Protein AF-A0A1H0D214-F1 (afdb_monomer_lite)

Organism: Allokutzneria albata (NCBI:txid211114)

pLDDT: mean 70.91, std 11.01, range [41.31, 87.25]

Secondary struc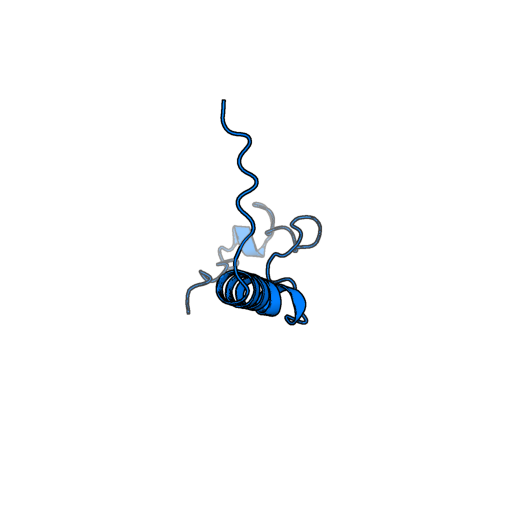ture (DSSP, 8-state):
-----PPPPHHHHHHHHHHHHHHHH-SS-SS--GGGSPPPPPTTSHHHHTT---PPPS--

Foldseek 3Di:
DDDPPDPDDPVVVVVVCVVCVVCVPDPAHPPDDVVPPPDQDDCPPPCNVVVVPPPPDPPD

Sequence (60 aa):
MQRGSDKHGPRQDEQLQHELEGTLRANRPTHAHEWRDPEPPADDDPEVLRGTDVRPDPGQ

Radius of gyration: 21.24 Å; chains: 1; bounding box: 26×33×59 Å

Structure (mmCIF, N/CA/C/O backbone):
data_AF-A0A1H0D214-F1
#
_entry.id   AF-A0A1H0D214-F1
#
loop_
_atom_site.group_PDB
_atom_site.id
_atom_site.type_symbol
_atom_site.label_atom_id
_atom_site.label_alt_id
_atom_site.label_comp_id
_atom_site.label_asym_id
_atom_site.label_entity_id
_atom_site.label_seq_id
_atom_site.pdbx_PDB_ins_code
_atom_site.Cartn_x
_atom_site.Cartn_y
_atom_site.Cartn_z
_atom_site.occupancy
_atom_site.B_iso_or_equiv
_atom_site.auth_seq_id
_atom_site.auth_comp_id
_atom_site.auth_asym_id
_atom_site.auth_atom_id
_atom_site.pdbx_PDB_model_num
ATOM 1 N N . MET A 1 1 ? -7.753 12.148 23.200 1.00 64.69 1 MET A N 1
ATOM 2 C CA . MET A 1 1 ? -7.514 11.300 22.012 1.00 64.69 1 MET A CA 1
ATOM 3 C C . MET A 1 1 ? -7.839 9.862 22.396 1.00 64.69 1 MET A C 1
ATOM 5 O O . MET A 1 1 ? -7.121 9.305 23.218 1.00 64.69 1 MET A O 1
ATOM 9 N N . GLN A 1 2 ? -8.942 9.298 21.893 1.00 70.81 2 GLN A N 1
ATOM 10 C CA . GLN A 1 2 ? -9.291 7.887 22.102 1.00 70.81 2 GLN A CA 1
ATOM 11 C C . GLN A 1 2 ? -8.395 7.038 21.188 1.00 70.81 2 GLN A C 1
ATOM 13 O O . GLN A 1 2 ? -8.360 7.269 19.982 1.00 70.81 2 GLN A O 1
ATOM 18 N N . ARG A 1 3 ? -7.626 6.099 21.750 1.00 68.50 3 ARG A N 1
ATOM 19 C CA . ARG A 1 3 ? -6.879 5.111 20.957 1.00 68.50 3 ARG A CA 1
ATOM 20 C C . ARG A 1 3 ? -7.887 4.045 20.524 1.00 68.50 3 ARG A C 1
ATOM 22 O O . ARG A 1 3 ? -8.433 3.375 21.390 1.00 68.50 3 ARG A O 1
ATOM 29 N N . GLY A 1 4 ? -8.178 3.957 19.226 1.00 61.84 4 GLY A N 1
ATOM 30 C CA . GLY A 1 4 ? -9.209 3.090 18.636 1.00 61.84 4 GLY A CA 1
ATOM 31 C C . GLY A 1 4 ? -8.903 1.597 18.747 1.00 61.84 4 GLY A C 1
ATOM 32 O O . GLY A 1 4 ? -8.603 0.950 17.753 1.00 61.84 4 GLY A O 1
ATOM 33 N N . SER A 1 5 ? -8.948 1.060 19.963 1.00 63.88 5 SER A N 1
ATOM 34 C CA . SER A 1 5 ? -8.951 -0.376 20.229 1.00 63.88 5 SER A CA 1
ATOM 35 C C . SER A 1 5 ? -10.313 -0.742 20.804 1.00 63.88 5 SER A C 1
ATOM 37 O O . SER A 1 5 ? -10.448 -1.039 21.990 1.00 63.88 5 SER A O 1
ATOM 39 N N . ASP A 1 6 ? -11.340 -0.648 19.963 1.00 70.56 6 ASP A N 1
ATOM 40 C CA . ASP A 1 6 ? -12.618 -1.289 20.241 1.00 70.56 6 ASP A CA 1
ATOM 41 C C . ASP A 1 6 ? -12.449 -2.776 19.924 1.00 70.56 6 ASP A C 1
ATOM 43 O O . ASP A 1 6 ? -12.110 -3.155 18.803 1.00 70.56 6 ASP A O 1
ATOM 47 N N . LYS A 1 7 ? -12.602 -3.635 20.938 1.00 74.44 7 LYS A N 1
ATOM 48 C CA . LYS A 1 7 ? -12.595 -5.085 20.731 1.00 74.44 7 LYS A CA 1
ATOM 49 C C . LYS A 1 7 ? -13.833 -5.451 19.920 1.00 74.44 7 LYS A C 1
ATOM 51 O O . LYS A 1 7 ? -14.953 -5.164 20.339 1.00 74.44 7 LYS A O 1
ATOM 56 N N . HIS A 1 8 ? -13.616 -6.079 18.773 1.00 74.56 8 HIS A N 1
ATOM 57 C CA . HIS A 1 8 ? -14.686 -6.638 17.966 1.00 74.56 8 HIS A CA 1
ATOM 58 C C . HIS A 1 8 ? -15.376 -7.767 18.740 1.00 74.56 8 HIS A C 1
ATOM 60 O O . HIS A 1 8 ? -14.750 -8.503 19.505 1.00 74.56 8 HIS A O 1
ATOM 66 N N . GLY A 1 9 ? -16.703 -7.822 18.637 1.00 81.94 9 GLY A N 1
ATOM 67 C CA . GLY A 1 9 ? -17.478 -8.920 19.206 1.00 81.94 9 GLY A CA 1
ATOM 68 C C . GLY A 1 9 ? -17.372 -10.172 18.327 1.00 81.94 9 GLY A C 1
ATOM 69 O O . GLY A 1 9 ? -17.066 -10.050 17.142 1.00 81.94 9 GLY A O 1
ATOM 70 N N . PRO A 1 10 ? -17.737 -11.361 18.839 1.00 81.38 10 PRO A N 1
ATOM 71 C CA . PRO A 1 10 ? -17.573 -12.632 18.122 1.00 81.38 10 PRO A CA 1
ATOM 72 C C . PRO A 1 10 ? -18.236 -12.656 16.736 1.00 81.38 10 PRO A C 1
ATOM 74 O O . PRO A 1 10 ? -17.682 -13.209 15.798 1.00 81.38 10 PRO A O 1
ATOM 77 N N . ARG A 1 11 ? -19.381 -11.979 16.564 1.00 84.62 11 ARG A N 1
ATOM 78 C CA . ARG A 1 11 ? -20.053 -11.859 15.254 1.00 84.62 11 ARG A CA 1
ATOM 79 C C . ARG A 1 11 ? -19.252 -11.058 14.229 1.00 84.62 11 ARG A C 1
ATOM 81 O O . ARG A 1 11 ? -19.312 -11.337 13.039 1.00 84.62 11 ARG A O 1
ATOM 88 N N . GLN A 1 12 ? -18.551 -10.027 14.688 1.00 84.19 12 GLN A N 1
ATOM 89 C CA . GLN A 1 12 ? -17.723 -9.196 13.823 1.00 84.19 12 GLN A CA 1
ATOM 90 C C . GLN A 1 12 ? -16.436 -9.940 13.452 1.00 84.19 12 GLN A C 1
ATOM 92 O O . GLN A 1 12 ? -15.993 -9.853 12.313 1.00 84.19 12 GLN A O 1
ATOM 97 N N . ASP A 1 13 ? -15.900 -10.741 14.371 1.00 84.00 13 ASP A N 1
ATOM 98 C CA . ASP A 1 13 ? -14.768 -11.623 14.086 1.00 84.00 13 ASP A CA 1
ATOM 99 C C . ASP A 1 13 ? -15.129 -12.710 13.059 1.00 84.00 13 ASP A C 1
ATOM 101 O O . ASP A 1 13 ? -14.346 -12.983 12.153 1.00 84.00 13 ASP A O 1
ATOM 105 N N . GLU A 1 14 ? -16.329 -13.294 13.147 1.00 85.19 14 GLU A N 1
ATOM 106 C CA . GLU A 1 14 ? -16.848 -14.252 12.156 1.00 85.19 14 GLU A CA 1
ATOM 107 C C . GLU A 1 14 ? -17.000 -13.620 10.765 1.00 85.19 14 GLU A C 1
ATOM 109 O O . GLU A 1 14 ? -16.635 -14.229 9.759 1.00 85.19 14 GLU A O 1
ATOM 114 N N . GLN A 1 15 ? -17.486 -12.378 10.699 1.00 85.62 15 GLN A N 1
ATOM 115 C CA . GLN A 1 15 ? -17.593 -11.635 9.444 1.00 85.62 15 GLN A CA 1
ATOM 116 C C . GLN A 1 15 ? -16.214 -11.371 8.819 1.00 85.62 15 GLN A C 1
ATOM 118 O O . GLN A 1 15 ? -16.010 -11.651 7.640 1.00 85.62 15 GLN A O 1
ATOM 123 N N . LEU A 1 16 ? -15.252 -10.896 9.615 1.00 87.25 16 LEU A N 1
ATOM 124 C CA . LEU A 1 16 ? -13.873 -10.667 9.168 1.00 87.25 16 LEU A CA 1
ATOM 125 C C . LEU A 1 16 ? -13.199 -11.966 8.712 1.00 87.25 16 LEU A C 1
ATOM 127 O O . LEU A 1 16 ? -12.454 -11.986 7.734 1.00 87.25 16 LEU A O 1
ATOM 131 N N . GLN A 1 17 ? -13.477 -13.070 9.404 1.00 83.75 17 GLN A N 1
ATOM 132 C CA . GLN A 1 17 ? -12.991 -14.385 9.012 1.00 83.75 17 GLN A CA 1
ATOM 133 C C . GLN A 1 17 ? -13.540 -14.796 7.642 1.00 83.75 17 GLN A C 1
ATOM 135 O O . GLN A 1 17 ? -12.777 -15.291 6.817 1.00 83.75 17 GLN A O 1
ATOM 140 N N . HIS A 1 18 ? -14.825 -14.556 7.378 1.00 84.38 18 HIS A N 1
ATOM 141 C CA . HIS A 1 18 ? -15.454 -14.876 6.099 1.00 84.38 18 HIS A CA 1
ATOM 142 C C . HIS A 1 18 ? -14.897 -14.043 4.933 1.00 84.38 18 HIS A C 1
ATOM 144 O O . HIS A 1 18 ? -14.633 -14.584 3.860 1.00 84.38 18 HIS A O 1
ATOM 150 N N . GLU A 1 19 ? -14.650 -12.747 5.150 1.00 82.00 19 GLU A N 1
ATOM 151 C CA . GLU A 1 19 ? -14.014 -11.862 4.159 1.00 82.00 19 GLU A CA 1
ATOM 152 C C . GLU A 1 19 ? -12.626 -12.373 3.741 1.00 82.00 19 GLU A C 1
ATOM 154 O O . GLU A 1 19 ? -12.253 -12.327 2.567 1.00 82.00 19 GLU A O 1
ATOM 159 N N . LEU A 1 2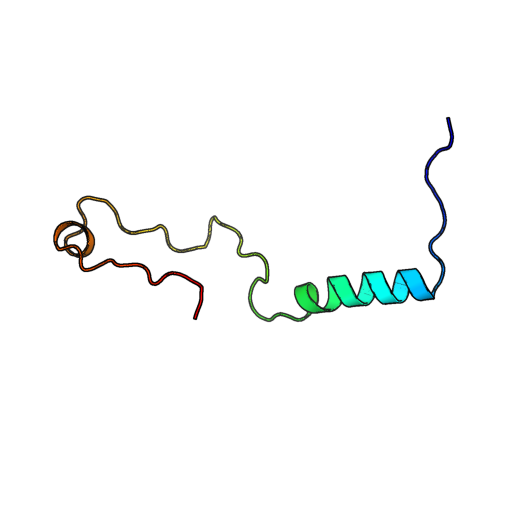0 ? -11.872 -12.914 4.696 1.00 82.62 20 LEU A N 1
ATOM 160 C CA . LEU A 1 20 ? -10.541 -13.463 4.455 1.00 82.62 20 LEU A CA 1
ATOM 161 C C . LEU A 1 20 ? -10.572 -14.913 3.950 1.00 82.62 20 LEU A C 1
ATOM 163 O O . LEU A 1 20 ? -9.634 -15.354 3.292 1.00 82.62 20 LEU A O 1
ATOM 167 N N . GLU A 1 21 ? -11.635 -15.671 4.206 1.00 79.38 21 GLU A N 1
ATOM 168 C CA . GLU A 1 21 ? -11.720 -17.083 3.822 1.00 79.38 21 GLU A CA 1
ATOM 169 C C . GLU A 1 21 ? -11.614 -17.275 2.301 1.00 79.38 21 GLU A C 1
ATOM 171 O O . GLU A 1 21 ? -10.941 -18.199 1.844 1.00 79.38 21 GLU A O 1
ATOM 176 N N . GLY A 1 22 ? -12.218 -16.386 1.506 1.00 70.94 22 GLY A N 1
ATOM 177 C CA . GLY A 1 22 ? -12.182 -16.456 0.041 1.00 70.94 22 GLY A CA 1
ATOM 178 C C . GLY A 1 22 ? -10.788 -16.232 -0.551 1.00 70.94 22 GLY A C 1
ATOM 179 O O . GLY A 1 22 ? -10.397 -16.925 -1.491 1.00 70.94 22 GLY A O 1
ATOM 180 N N . THR A 1 23 ? -10.011 -15.313 0.024 1.00 73.00 23 THR A N 1
ATOM 181 C CA . T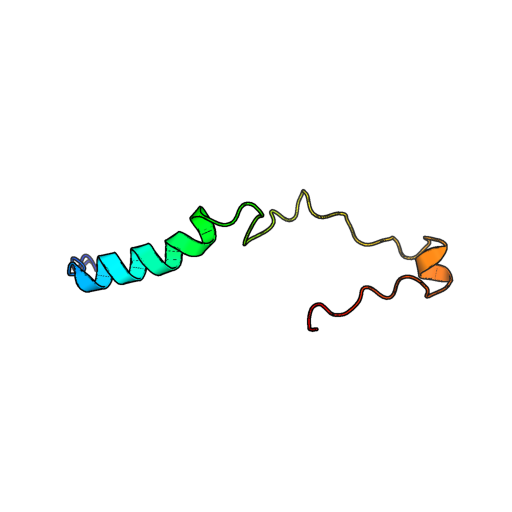HR A 1 23 ? -8.627 -15.054 -0.401 1.00 73.00 23 THR A CA 1
ATOM 182 C C . THR A 1 23 ? -7.682 -16.161 0.065 1.00 73.00 23 THR A C 1
ATOM 184 O O . THR A 1 23 ? -6.779 -16.548 -0.673 1.00 73.00 23 THR A O 1
ATOM 187 N N . LEU A 1 24 ? -7.938 -16.735 1.247 1.00 74.00 24 LEU A N 1
ATOM 188 C CA . LEU A 1 24 ? -7.165 -17.837 1.824 1.00 74.00 24 LEU A CA 1
ATOM 189 C C . LEU A 1 24 ? -7.460 -19.201 1.178 1.00 74.00 24 LEU A C 1
ATOM 191 O O . LEU A 1 24 ? -6.588 -20.069 1.179 1.00 74.00 24 LEU A O 1
ATOM 195 N N . ARG A 1 25 ? -8.669 -19.418 0.638 1.00 73.00 25 ARG A N 1
ATOM 196 C CA . ARG A 1 25 ? -9.067 -20.689 0.000 1.00 73.00 25 ARG A CA 1
ATOM 197 C C . ARG A 1 25 ? -8.897 -20.732 -1.516 1.00 73.00 25 ARG A C 1
ATOM 199 O O . ARG A 1 25 ? -8.954 -21.824 -2.085 1.00 73.00 25 ARG A O 1
ATOM 206 N N . ALA A 1 26 ? -8.713 -19.606 -2.199 1.00 70.38 26 ALA A N 1
ATOM 207 C CA . ALA A 1 26 ? -8.515 -19.623 -3.642 1.00 70.38 26 ALA A CA 1
ATOM 208 C C . ALA A 1 26 ? -7.147 -20.234 -4.007 1.00 70.38 26 ALA A C 1
ATOM 210 O O . ALA A 1 26 ? -6.096 -19.699 -3.676 1.00 70.38 26 ALA A O 1
ATOM 211 N N . ASN A 1 27 ? -7.159 -21.339 -4.762 1.00 58.25 27 ASN A N 1
ATOM 212 C CA . ASN A 1 27 ? -5.956 -21.988 -5.321 1.00 58.25 27 ASN A CA 1
ATOM 213 C C . ASN A 1 27 ? -5.244 -21.162 -6.419 1.00 58.25 27 ASN A C 1
ATOM 215 O O . ASN A 1 27 ? -4.247 -21.607 -6.984 1.00 58.25 27 ASN A O 1
ATOM 219 N N . ARG A 1 28 ? -5.762 -19.977 -6.758 1.00 59.25 28 ARG A N 1
ATOM 220 C CA . ARG A 1 28 ? -5.125 -18.981 -7.628 1.00 59.25 28 ARG A CA 1
ATOM 22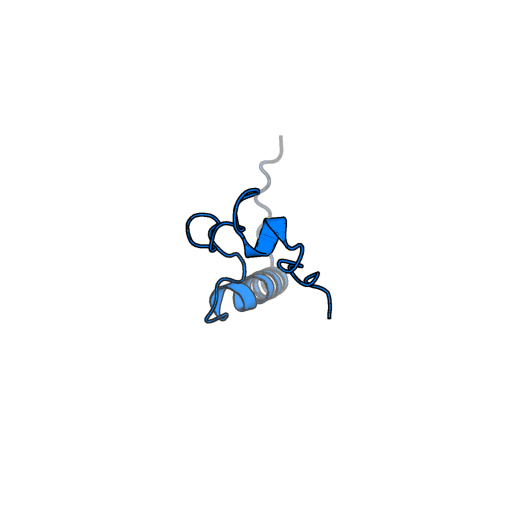1 C C . ARG A 1 28 ? -5.140 -17.654 -6.889 1.00 59.25 28 ARG A C 1
ATOM 223 O O . ARG A 1 28 ? -6.031 -17.469 -6.056 1.00 59.25 28 ARG A O 1
ATOM 230 N N . PRO A 1 29 ? -4.228 -16.722 -7.193 1.00 55.88 29 PRO A N 1
ATOM 231 C CA . PRO A 1 29 ? -4.257 -15.464 -6.489 1.00 55.88 29 PRO A CA 1
ATOM 232 C C . PRO A 1 29 ? -5.614 -14.793 -6.737 1.00 55.88 29 PRO A C 1
ATOM 234 O O . PRO A 1 29 ? -5.974 -14.502 -7.875 1.00 55.88 29 PRO A O 1
ATOM 237 N N . THR A 1 30 ? -6.365 -14.517 -5.670 1.00 60.09 30 THR A N 1
ATOM 238 C CA . THR A 1 30 ? -7.476 -13.547 -5.719 1.00 60.09 30 THR A CA 1
ATOM 239 C C . THR A 1 30 ? -6.967 -12.128 -5.992 1.00 60.09 30 THR A C 1
ATOM 241 O O . THR A 1 30 ? -7.749 -11.193 -6.095 1.00 60.09 30 THR A O 1
ATOM 244 N N . HIS A 1 31 ? -5.641 -11.987 -6.044 1.00 58.78 31 HIS A N 1
ATOM 245 C CA . HIS A 1 31 ? -4.851 -10.775 -6.059 1.00 58.78 31 HIS A CA 1
ATOM 246 C C . HIS A 1 31 ? -3.494 -11.130 -6.703 1.00 58.78 31 HIS A C 1
ATOM 248 O O . HIS A 1 31 ? -2.527 -11.423 -5.999 1.00 58.78 31 HIS A O 1
ATOM 254 N N . ALA A 1 32 ? -3.433 -11.317 -8.026 1.00 64.44 32 ALA A N 1
ATOM 255 C CA . ALA A 1 32 ? -2.192 -11.731 -8.696 1.00 64.44 32 ALA A CA 1
ATOM 256 C C . ALA A 1 32 ? -1.064 -10.741 -8.370 1.00 64.44 32 ALA A C 1
ATOM 258 O O . ALA A 1 32 ? -1.284 -9.534 -8.364 1.00 64.44 32 ALA A O 1
ATOM 259 N N . HIS A 1 33 ? 0.131 -11.238 -8.034 1.00 58.81 33 HIS A N 1
ATOM 260 C CA . HIS A 1 33 ? 1.279 -10.356 -7.851 1.00 58.81 33 HIS A CA 1
ATOM 261 C C . HIS A 1 33 ? 1.794 -9.954 -9.237 1.00 58.81 33 HIS A C 1
ATOM 263 O O . HIS A 1 33 ? 2.294 -10.809 -9.966 1.00 58.81 33 HIS A O 1
ATOM 269 N N . GLU A 1 34 ? 1.672 -8.670 -9.572 1.00 56.69 34 GLU A N 1
ATOM 270 C CA . GLU A 1 34 ? 1.929 -8.092 -10.905 1.00 56.69 34 GLU A CA 1
ATOM 271 C C . GLU A 1 34 ? 3.250 -8.522 -11.553 1.00 56.69 34 GLU A C 1
ATOM 273 O O . GLU A 1 34 ? 3.299 -8.714 -12.759 1.00 56.69 34 GLU A O 1
ATOM 278 N N . TRP A 1 35 ? 4.307 -8.771 -10.775 1.00 58.44 35 TRP A N 1
ATOM 279 C CA . TRP A 1 35 ? 5.613 -9.205 -11.298 1.00 58.44 35 TRP A CA 1
ATOM 280 C C . TRP A 1 35 ? 5.612 -10.592 -11.965 1.00 58.44 35 TRP A C 1
ATOM 282 O O . TRP A 1 35 ? 6.642 -11.034 -12.474 1.00 58.44 35 TRP A O 1
ATOM 292 N N . ARG A 1 36 ? 4.494 -11.320 -11.906 1.00 56.53 36 ARG A N 1
ATOM 293 C CA . ARG A 1 36 ? 4.349 -12.685 -12.419 1.00 56.53 36 ARG A CA 1
ATOM 294 C C . ARG A 1 36 ? 3.182 -12.850 -13.396 1.00 56.53 36 ARG A C 1
ATOM 296 O O . ARG A 1 36 ? 2.966 -13.970 -13.860 1.00 56.53 36 ARG A O 1
ATOM 303 N N . ASP A 1 37 ? 2.442 -11.776 -13.669 1.00 67.31 37 ASP A N 1
ATOM 304 C CA . ASP A 1 37 ? 1.458 -11.733 -14.751 1.00 67.31 37 ASP A CA 1
ATOM 305 C C . ASP A 1 37 ? 2.228 -11.557 -16.070 1.00 67.31 37 ASP A C 1
ATOM 307 O O . ASP A 1 37 ? 3.160 -10.747 -16.094 1.00 67.31 37 ASP A O 1
ATOM 311 N N . PRO A 1 38 ? 1.954 -12.341 -17.135 1.00 74.12 38 PRO A N 1
ATOM 312 C CA . PRO A 1 38 ? 2.626 -12.129 -18.410 1.00 74.12 38 PRO A CA 1
ATOM 313 C C . PRO A 1 38 ? 2.456 -10.673 -18.844 1.00 74.12 38 PRO A C 1
ATOM 315 O O . PRO A 1 38 ? 1.333 -10.163 -18.896 1.00 74.12 38 PRO A O 1
ATOM 318 N N . GLU A 1 39 ? 3.579 -10.013 -19.139 1.00 73.00 39 GLU A N 1
ATOM 319 C CA . GLU A 1 39 ? 3.544 -8.654 -19.670 1.00 73.00 39 GLU A CA 1
ATOM 320 C C . GLU A 1 39 ? 2.702 -8.625 -20.956 1.00 73.00 39 GLU A C 1
ATOM 322 O O . GLU A 1 39 ? 2.714 -9.594 -21.728 1.00 73.00 39 GLU A O 1
ATOM 327 N N . PRO A 1 40 ? 1.926 -7.549 -21.175 1.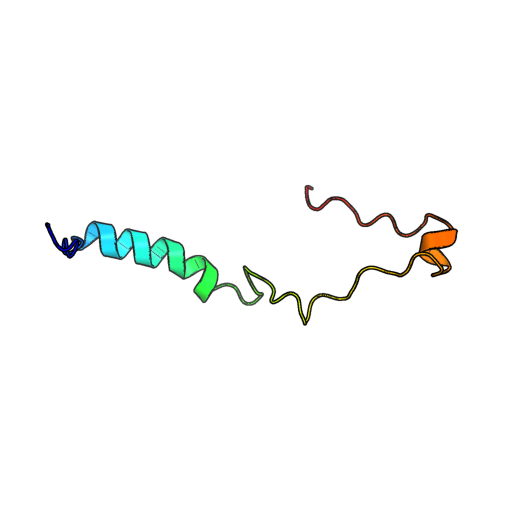00 74.44 40 PRO A N 1
ATOM 328 C CA . PRO A 1 40 ? 1.178 -7.396 -22.410 1.00 74.44 40 PRO A CA 1
ATOM 329 C C . PRO A 1 40 ? 2.146 -7.318 -23.603 1.00 74.44 40 PRO A C 1
ATOM 331 O O . PRO A 1 40 ? 3.266 -6.827 -23.446 1.00 74.44 40 PRO A O 1
ATOM 334 N N . PRO A 1 41 ? 1.729 -7.803 -24.783 1.00 80.50 41 PRO A N 1
ATOM 335 C CA . PRO A 1 41 ? 2.586 -7.813 -25.963 1.00 80.50 41 PRO A CA 1
ATOM 336 C C . PRO A 1 41 ? 2.992 -6.392 -26.382 1.00 80.50 41 PRO A C 1
ATOM 338 O O . PRO A 1 41 ? 2.274 -5.423 -26.123 1.00 80.50 41 PRO A O 1
ATOM 341 N N . ALA A 1 42 ? 4.168 -6.273 -26.998 1.00 81.69 42 ALA A N 1
ATOM 342 C CA . ALA A 1 42 ? 4.790 -5.000 -27.354 1.00 81.69 42 ALA A CA 1
ATOM 343 C C . ALA A 1 42 ? 4.189 -4.394 -28.635 1.00 81.69 42 ALA A C 1
ATOM 345 O O . ALA A 1 42 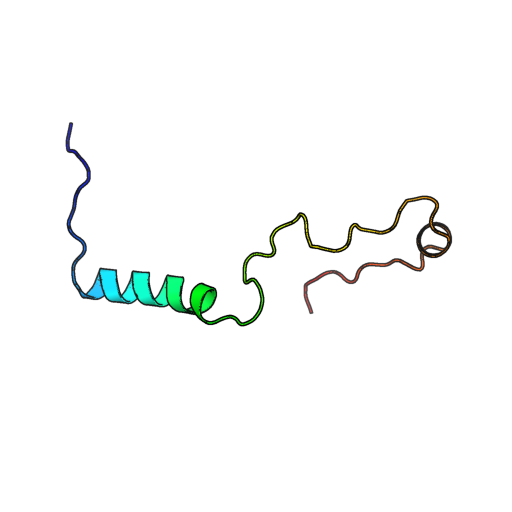? 3.678 -5.109 -29.493 1.00 81.69 42 ALA A O 1
ATOM 346 N N . ASP A 1 43 ? 4.292 -3.071 -28.806 1.00 78.31 43 ASP A N 1
ATOM 347 C CA . ASP A 1 43 ? 3.672 -2.346 -29.934 1.00 78.31 43 ASP A CA 1
ATOM 348 C C . ASP A 1 43 ? 4.177 -2.789 -31.320 1.00 78.31 43 ASP A C 1
ATOM 350 O O . ASP A 1 43 ? 3.494 -2.604 -32.329 1.00 78.31 43 ASP A O 1
ATOM 354 N N . ASP A 1 44 ? 5.376 -3.363 -31.383 1.00 78.19 44 ASP A N 1
ATOM 355 C CA . ASP A 1 44 ? 6.009 -3.890 -32.587 1.00 78.19 44 ASP A CA 1
ATOM 356 C C . ASP A 1 44 ? 5.880 -5.415 -32.738 1.00 78.19 44 ASP A C 1
ATOM 358 O O . ASP A 1 44 ? 6.334 -5.970 -33.747 1.00 78.19 44 ASP A O 1
ATOM 362 N N . ASP A 1 45 ? 5.214 -6.100 -31.800 1.00 83.19 45 ASP A N 1
ATOM 363 C CA . ASP A 1 45 ? 4.890 -7.512 -31.960 1.00 83.19 45 ASP A CA 1
ATOM 364 C C . ASP A 1 45 ? 3.991 -7.699 -33.188 1.00 83.19 45 ASP A C 1
ATOM 366 O O . ASP A 1 45 ? 3.044 -6.940 -33.410 1.00 83.19 45 ASP A O 1
ATOM 370 N N . PRO A 1 46 ? 4.224 -8.736 -34.009 1.00 80.81 46 PRO A N 1
ATOM 371 C CA . PRO A 1 46 ? 3.493 -8.918 -35.256 1.00 80.81 46 PRO A CA 1
ATOM 372 C C . PRO A 1 46 ? 1.992 -9.116 -35.028 1.00 80.81 46 PRO A C 1
ATOM 374 O O . PRO A 1 46 ? 1.215 -8.760 -35.906 1.00 80.81 46 PRO A O 1
ATOM 377 N N . GLU A 1 47 ? 1.588 -9.668 -33.884 1.00 80.75 47 GLU A N 1
ATOM 378 C CA . GLU A 1 47 ? 0.181 -9.817 -33.494 1.00 80.75 47 GLU A CA 1
ATOM 379 C C . GLU A 1 47 ? -0.446 -8.469 -33.087 1.00 80.75 47 GLU A C 1
ATOM 381 O O . GLU A 1 47 ? -1.599 -8.186 -33.406 1.00 80.75 47 GLU A O 1
ATOM 386 N N . VAL A 1 48 ? 0.327 -7.570 -32.473 1.00 79.75 48 VAL A N 1
ATOM 387 C CA . VAL A 1 48 ? -0.130 -6.220 -32.103 1.00 79.75 48 VAL A CA 1
ATOM 388 C C . VAL A 1 48 ? -0.181 -5.311 -33.335 1.00 79.75 48 VAL A C 1
ATOM 390 O O . VAL A 1 48 ? -1.199 -4.675 -33.599 1.00 79.75 48 VAL A O 1
ATOM 393 N N . LEU A 1 49 ? 0.854 -5.343 -34.181 1.00 78.75 49 LEU A N 1
ATOM 394 C CA . LEU A 1 49 ? 0.924 -4.618 -35.457 1.00 78.75 49 LEU A CA 1
ATOM 395 C C . LEU A 1 49 ? -0.167 -5.038 -36.451 1.00 78.75 49 LEU A C 1
ATOM 397 O O . LEU A 1 49 ? -0.617 -4.230 -37.266 1.00 78.75 49 LEU A O 1
ATOM 401 N N . ARG A 1 50 ? -0.582 -6.312 -36.413 1.00 79.44 50 ARG A N 1
ATOM 402 C CA . ARG A 1 50 ? -1.703 -6.837 -37.213 1.00 79.44 50 ARG A CA 1
ATOM 403 C C . ARG A 1 50 ? -3.064 -6.576 -36.566 1.00 79.44 50 ARG A C 1
ATOM 405 O O . ARG A 1 50 ? -4.077 -6.883 -37.193 1.00 79.44 50 ARG A O 1
ATOM 412 N N . GLY A 1 51 ? -3.095 -6.013 -35.357 1.00 69.88 51 GLY A N 1
ATOM 413 C CA . GLY A 1 51 ? -4.312 -5.745 -34.593 1.00 69.88 51 GLY A CA 1
ATOM 414 C C . GLY A 1 51 ? -5.054 -7.010 -34.154 1.00 69.88 51 GLY A C 1
ATOM 415 O O . GLY A 1 51 ? -6.264 -6.957 -33.945 1.00 69.88 51 GLY A O 1
ATOM 416 N N . THR A 1 52 ? -4.366 -8.153 -34.075 1.00 67.62 52 THR A N 1
ATOM 417 C CA . THR A 1 52 ? -4.934 -9.443 -33.658 1.00 67.62 52 THR A CA 1
ATOM 418 C C . THR A 1 52 ? -4.848 -9.659 -32.152 1.00 67.62 52 THR A C 1
ATOM 420 O O . THR A 1 52 ? -5.641 -10.434 -31.616 1.00 67.62 52 THR A O 1
ATOM 423 N N . ASP A 1 53 ? -3.981 -8.919 -31.455 1.00 67.19 53 ASP A N 1
ATOM 424 C CA . ASP A 1 53 ? -4.007 -8.839 -29.995 1.00 67.19 53 ASP A CA 1
ATOM 425 C C . ASP A 1 53 ? -5.123 -7.894 -29.521 1.00 67.19 53 ASP A C 1
ATOM 427 O O . ASP A 1 53 ? -4.917 -6.740 -29.155 1.00 67.19 53 ASP A O 1
ATOM 431 N N . VAL A 1 54 ? -6.362 -8.380 -29.569 1.00 61.16 54 VAL A N 1
ATOM 432 C CA . VAL A 1 54 ? -7.450 -7.806 -28.777 1.00 61.16 54 VAL A CA 1
ATOM 433 C C . VAL A 1 54 ? -7.525 -8.642 -27.510 1.00 61.16 54 VAL A C 1
ATOM 435 O O . VAL A 1 54 ? -8.193 -9.677 -27.493 1.00 61.16 54 VAL A O 1
ATOM 438 N N . ARG A 1 55 ? -6.831 -8.218 -26.445 1.00 61.94 55 ARG A N 1
ATOM 439 C CA . ARG A 1 55 ? -7.107 -8.726 -25.090 1.00 61.94 55 ARG A CA 1
ATOM 440 C C . ARG A 1 55 ? -8.624 -8.620 -24.864 1.00 61.94 55 ARG A C 1
ATOM 442 O O . ARG A 1 55 ? -9.147 -7.504 -24.917 1.00 61.94 55 ARG A O 1
ATOM 449 N N . PRO A 1 56 ? -9.364 -9.726 -24.667 1.00 56.97 56 PRO A N 1
ATOM 450 C CA . PRO A 1 56 ? -10.784 -9.622 -24.383 1.00 56.97 56 PRO A CA 1
ATOM 451 C C . PRO A 1 56 ? -10.961 -8.928 -23.030 1.00 56.97 56 PRO A C 1
ATOM 453 O O . PRO A 1 56 ? -10.291 -9.275 -22.055 1.00 56.97 56 PRO A O 1
ATOM 456 N N . ASP A 1 57 ? -11.843 -7.928 -23.004 1.00 49.91 57 ASP A N 1
ATOM 457 C CA . ASP A 1 57 ? -12.249 -7.222 -21.790 1.00 49.91 57 ASP A CA 1
ATOM 458 C C . ASP A 1 57 ? -12.666 -8.252 -20.722 1.00 49.91 57 ASP A C 1
ATOM 460 O O . ASP A 1 57 ? -13.462 -9.151 -21.029 1.00 49.91 57 ASP A O 1
ATOM 464 N N . PRO A 1 58 ? -12.109 -8.201 -19.499 1.00 47.69 58 PRO A N 1
ATOM 465 C CA . PRO A 1 58 ? -12.429 -9.165 -18.457 1.00 47.69 58 PRO A CA 1
ATOM 466 C C . PRO A 1 58 ? -13.811 -8.839 -17.864 1.00 47.69 58 PRO A C 1
ATOM 468 O O . PRO A 1 58 ? -13.922 -8.318 -16.756 1.00 47.69 58 PRO A O 1
ATOM 471 N N . GLY A 1 59 ? -14.864 -9.157 -18.620 1.00 56.47 59 GLY A N 1
ATOM 472 C CA . GLY A 1 59 ? -16.249 -8.801 -18.309 1.00 56.47 59 GLY A CA 1
ATOM 473 C C . GLY A 1 59 ? -17.332 -9.682 -18.952 1.00 56.47 59 GLY A C 1
ATOM 474 O O . GLY A 1 59 ? -18.463 -9.217 -19.074 1.00 56.47 59 GLY A O 1
ATOM 475 N N . GLN A 1 60 ? -17.026 -10.927 -19.345 1.00 41.31 60 GLN A N 1
ATOM 476 C CA . GLN A 1 60 ? -18.019 -11.962 -19.702 1.00 41.31 60 GLN A CA 1
ATOM 477 C C . GLN A 1 60 ? -17.793 -13.243 -18.898 1.00 41.31 60 GLN A C 1
ATOM 479 O O . GLN A 1 60 ? -16.613 -13.629 -18.735 1.00 41.31 60 GLN A O 1
#